Protein AF-A0A816FEM1-F1 (afdb_monomer)

Secondary structure (DSSP, 8-state):
--HHHHHHHHS-HHHHHHHHHHHHHHHHIIIIIHHHHHHHHS---PPP-HHHHHHHHHHHHHHHHHHHHHHHHHHHHTT-

Radius of gyration: 36.18 Å; Cα contacts (8 Å, |Δi|>4): 5; chains: 1; bounding box: 81×16×87 Å

InterPro domains:
  IPR019540 Phosphatidylinositol-glycan biosynthesis class S protein [PF10510] (25-63)

Organism: NCBI:txid392033

pLDDT: mean 75.04, std 10.91, range [48.94, 95.19]

Solvent-accessible surface area (backbone atoms only — not comparable to full-atom values): 4765 Å² total; per-residue (Å²): 136,59,71,70,62,55,57,57,71,78,38,62,71,80,56,46,54,56,51,53,51,52,52,51,52,50,48,47,44,57,71,48,43,47,57,52,49,49,61,69,64,49,77,81,73,71,78,75,62,56,76,57,53,52,56,52,52,55,52,53,53,53,55,50,52,54,49,55,51,50,53,52,58,53,59,60,65,77,77,115

Mean predicted aligned error: 16.26 Å

Sequence (80 aa):
MNILTLIKKELPDEKFYLFINRCIFSFLFLFVGLPLWYSTTSTYRAPLPYSRISTLASKSSDLTETNLTSFQTASSYEIL

Foldseek 3Di:
DDPVVVVPVVDDPVVVVVVVVVVVVVVCCVPVVVVVVCVVPVPPPDPDPVVVVVVVV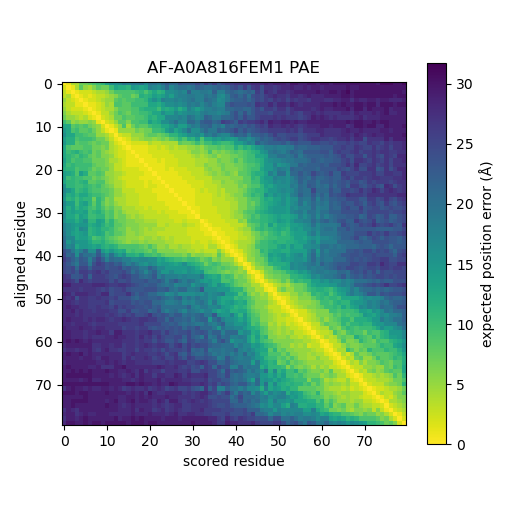VVVVVVVVVVVVCVVVVVVVVVD

Structure (mmCIF, N/CA/C/O backbone):
data_AF-A0A816FEM1-F1
#
_entry.id   AF-A0A816FEM1-F1
#
loop_
_atom_site.group_PDB
_atom_site.id
_atom_site.type_symbol
_atom_site.label_atom_id
_atom_site.label_alt_id
_atom_site.label_comp_id
_atom_site.label_asym_id
_atom_site.label_entity_id
_atom_site.label_seq_id
_atom_site.pdbx_PDB_ins_code
_atom_site.Cartn_x
_atom_site.Cartn_y
_atom_site.Cartn_z
_atom_site.occupancy
_atom_site.B_iso_or_equiv
_atom_site.auth_seq_id
_atom_site.auth_comp_id
_atom_site.auth_asym_id
_atom_site.auth_atom_id
_atom_site.pdbx_PDB_model_num
ATOM 1 N N . MET A 1 1 ? -24.551 -11.827 24.438 1.00 57.25 1 MET A N 1
ATOM 2 C CA . MET A 1 1 ? -23.420 -11.217 25.172 1.00 57.25 1 MET A CA 1
ATOM 3 C C . MET A 1 1 ? -22.426 -10.702 24.138 1.00 57.25 1 MET A C 1
ATOM 5 O O . MET A 1 1 ? -21.964 -11.503 23.339 1.00 57.25 1 MET A O 1
ATOM 9 N N . ASN A 1 2 ? -22.181 -9.393 24.060 1.00 77.19 2 ASN A N 1
ATOM 10 C CA . ASN A 1 2 ? -21.324 -8.809 23.020 1.00 77.19 2 ASN A CA 1
ATOM 11 C C . ASN A 1 2 ? -19.865 -8.781 23.513 1.00 77.19 2 ASN A C 1
ATOM 13 O O . ASN A 1 2 ? -19.600 -8.278 24.602 1.00 77.19 2 ASN A O 1
ATOM 17 N N . ILE A 1 3 ? -18.919 -9.313 22.741 1.00 74.94 3 ILE A N 1
ATOM 18 C CA . ILE A 1 3 ? -17.501 -9.437 23.138 1.00 74.94 3 ILE A CA 1
ATOM 19 C C . ILE A 1 3 ? -16.894 -8.066 23.488 1.00 74.94 3 ILE A C 1
ATOM 21 O O . ILE A 1 3 ? -16.139 -7.944 24.450 1.00 74.94 3 ILE A O 1
ATOM 25 N N . LEU A 1 4 ? -17.336 -7.009 22.802 1.00 70.19 4 LEU A N 1
ATOM 26 C CA . LEU A 1 4 ? -16.978 -5.618 23.101 1.00 70.19 4 LEU A CA 1
ATOM 27 C C . LEU A 1 4 ? -17.340 -5.188 24.530 1.00 70.19 4 LEU A C 1
ATOM 29 O O . LEU A 1 4 ? -16.589 -4.454 25.166 1.00 70.19 4 LEU A O 1
ATOM 33 N N . THR A 1 5 ? -18.472 -5.663 25.053 1.00 73.25 5 THR A N 1
ATOM 34 C CA . THR A 1 5 ? -18.928 -5.310 26.409 1.00 73.25 5 THR A CA 1
ATOM 35 C C . THR A 1 5 ? -18.138 -6.024 27.504 1.00 73.25 5 THR A C 1
ATOM 37 O O . THR A 1 5 ? -18.002 -5.488 28.599 1.00 73.25 5 THR A O 1
ATOM 40 N N . LEU A 1 6 ? -17.569 -7.195 27.202 1.00 74.00 6 LEU A N 1
ATOM 41 C CA . LEU A 1 6 ? -16.713 -7.955 28.116 1.00 74.00 6 LEU A CA 1
ATOM 42 C C . LEU A 1 6 ? -15.324 -7.318 28.237 1.00 74.00 6 LEU A C 1
ATOM 44 O O . LEU A 1 6 ? -14.846 -7.096 29.344 1.00 74.00 6 LEU A O 1
ATOM 48 N N . ILE A 1 7 ? -14.724 -6.935 27.106 1.00 69.75 7 ILE A N 1
ATOM 49 C CA . 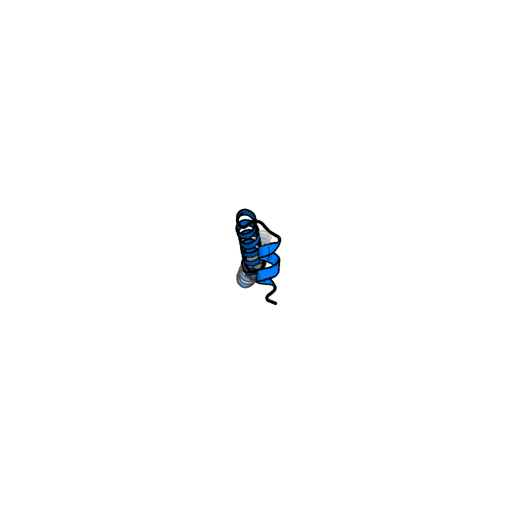ILE A 1 7 ? -13.396 -6.299 27.075 1.00 69.75 7 ILE A CA 1
ATOM 50 C C . ILE A 1 7 ? -13.430 -4.919 27.746 1.00 69.75 7 ILE A C 1
ATOM 52 O O . ILE A 1 7 ? -12.511 -4.571 28.482 1.00 69.75 7 ILE A O 1
ATOM 56 N N . LYS A 1 8 ? -14.512 -4.151 27.552 1.00 66.31 8 LYS A N 1
ATOM 57 C CA . LYS A 1 8 ? -14.677 -2.842 28.201 1.00 66.31 8 LYS A CA 1
ATOM 58 C C . LYS A 1 8 ? -14.802 -2.941 29.730 1.00 66.31 8 LYS A C 1
ATOM 60 O O . LYS A 1 8 ? -14.488 -1.990 30.429 1.00 66.31 8 LYS A O 1
ATOM 65 N N . LYS A 1 9 ? -15.278 -4.073 30.259 1.00 68.38 9 LYS A N 1
ATOM 66 C CA . LYS A 1 9 ? -15.495 -4.262 31.702 1.00 68.38 9 LYS A CA 1
ATOM 67 C C . LYS A 1 9 ? -14.215 -4.641 32.457 1.00 68.38 9 LYS A C 1
ATOM 69 O O . LYS A 1 9 ? -14.090 -4.304 33.627 1.00 68.38 9 LYS A O 1
ATOM 74 N N . GLU A 1 10 ? -13.290 -5.327 31.791 1.00 73.31 10 GLU A N 1
ATOM 75 C CA . GLU A 1 10 ? -12.000 -5.766 32.352 1.00 73.31 10 GLU A CA 1
ATOM 76 C C . GLU A 1 10 ? -10.907 -4.686 32.292 1.00 73.31 10 GLU A C 1
ATOM 78 O O . GLU A 1 10 ? -9.928 -4.753 33.032 1.00 73.31 10 GLU A O 1
ATOM 83 N N . LEU A 1 11 ? -11.049 -3.672 31.431 1.00 68.69 11 LEU A N 1
ATOM 84 C CA . LEU A 1 11 ? -9.990 -2.696 31.178 1.00 68.69 11 LEU A CA 1
ATOM 85 C C . LEU A 1 11 ? -10.449 -1.259 31.494 1.00 68.69 11 LEU A C 1
ATOM 87 O O . LEU A 1 11 ? -11.469 -0.834 30.956 1.00 68.69 11 LEU A O 1
ATOM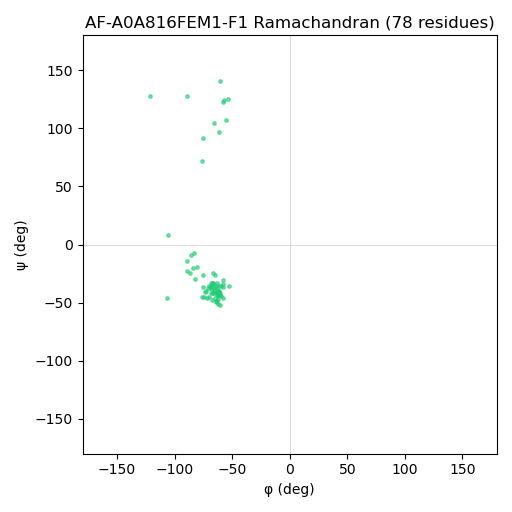 91 N N . PRO A 1 12 ? -9.710 -0.482 32.315 1.00 74.12 12 PRO A N 1
ATOM 92 C CA . PRO A 1 12 ? -10.059 0.909 32.612 1.00 74.12 12 PRO A CA 1
ATOM 93 C C . PRO A 1 12 ? -10.080 1.755 31.328 1.00 74.12 12 PRO A C 1
ATOM 95 O O . PRO A 1 12 ? -9.216 1.584 30.460 1.00 7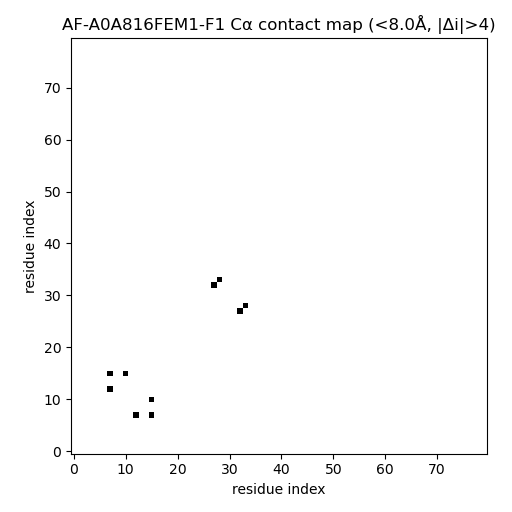4.12 12 PRO A O 1
ATOM 98 N N . ASP A 1 13 ? -11.055 2.667 31.213 1.00 74.75 13 ASP A N 1
ATOM 99 C CA . ASP A 1 13 ? -11.365 3.403 29.972 1.00 74.75 13 ASP A CA 1
ATOM 100 C C . ASP A 1 13 ? -10.128 4.097 29.362 1.00 74.75 13 ASP A C 1
ATOM 102 O O . ASP A 1 13 ? -9.941 4.088 28.147 1.00 74.75 13 ASP A O 1
ATOM 106 N N . GLU A 1 14 ? -9.218 4.612 30.192 1.00 78.75 14 GLU A N 1
ATOM 107 C CA . GLU A 1 14 ? -7.959 5.253 29.778 1.00 78.75 14 GLU A CA 1
ATOM 108 C C . GLU A 1 14 ? -7.021 4.332 28.970 1.00 78.75 14 GLU A C 1
ATOM 110 O O . GLU A 1 14 ? -6.364 4.766 28.021 1.00 78.75 14 GLU A O 1
ATOM 115 N N . LYS A 1 15 ? -6.982 3.034 29.298 1.00 78.25 15 LYS A N 1
ATOM 116 C CA . LYS A 1 15 ? -6.131 2.041 28.621 1.00 78.25 15 LYS A CA 1
ATOM 117 C C . LYS A 1 15 ? -6.816 1.454 27.394 1.00 78.25 15 LYS A C 1
ATOM 119 O O . LYS A 1 15 ? -6.135 1.014 26.467 1.00 78.25 15 LYS A O 1
ATOM 124 N N . PHE A 1 16 ? -8.145 1.478 27.364 1.00 82.00 16 PHE A N 1
ATOM 125 C CA . PHE A 1 16 ? -8.934 0.986 26.241 1.00 82.00 16 PHE A CA 1
ATOM 126 C C . PHE A 1 16 ? -8.684 1.805 24.966 1.00 82.00 16 PHE A C 1
ATOM 128 O O . PHE A 1 16 ? -8.468 1.228 23.898 1.00 82.00 16 PHE A O 1
ATOM 135 N N . TYR A 1 17 ? -8.591 3.135 25.077 1.00 82.69 17 TYR A N 1
ATOM 136 C CA . TYR A 1 17 ? -8.225 3.988 23.940 1.00 82.69 17 TYR A CA 1
ATOM 137 C C . TYR A 1 17 ? -6.821 3.686 23.417 1.00 82.69 17 TYR A C 1
ATOM 139 O O . TYR A 1 17 ? -6.632 3.565 22.209 1.00 82.69 17 TYR A O 1
ATOM 147 N N . LEU A 1 18 ? -5.844 3.502 24.311 1.00 87.19 18 LEU A N 1
ATOM 148 C CA . LEU A 1 18 ? -4.478 3.136 23.926 1.00 87.19 18 LEU A CA 1
ATOM 149 C C . LEU A 1 18 ? -4.431 1.779 23.213 1.00 87.19 18 LEU A C 1
ATOM 151 O O . LEU A 1 18 ? -3.703 1.624 22.231 1.00 87.19 18 LEU A O 1
ATOM 155 N N . PHE A 1 19 ? -5.220 0.810 23.680 1.00 86.50 19 PHE A N 1
ATOM 156 C CA . PHE A 1 19 ? -5.332 -0.506 23.059 1.00 86.50 19 PHE A CA 1
ATOM 157 C C . PHE A 1 19 ? -5.894 -0.416 21.636 1.00 86.50 19 PHE A C 1
ATOM 159 O O . PHE A 1 19 ? -5.262 -0.904 20.697 1.00 86.50 19 PHE A O 1
ATOM 166 N N . ILE A 1 20 ? -7.020 0.281 21.455 1.00 88.44 20 ILE A N 1
ATOM 167 C CA . ILE A 1 20 ? -7.622 0.485 20.130 1.00 88.44 20 ILE A CA 1
ATOM 168 C C . ILE A 1 20 ? -6.653 1.213 19.196 1.00 88.44 20 ILE A C 1
ATOM 170 O O . ILE A 1 20 ? -6.476 0.792 18.053 1.00 88.44 20 ILE A O 1
ATOM 174 N N . ASN A 1 21 ? -5.979 2.259 19.678 1.00 90.56 21 ASN A N 1
ATOM 175 C CA . ASN A 1 21 ? -5.053 3.033 18.855 1.00 90.56 21 ASN A CA 1
ATOM 176 C C . ASN A 1 21 ? -3.884 2.162 18.360 1.00 90.56 21 ASN A C 1
ATOM 178 O O . ASN A 1 21 ? -3.539 2.192 17.180 1.00 90.56 21 ASN A O 1
ATOM 182 N N . ARG A 1 22 ? -3.325 1.301 19.225 1.00 91.62 22 ARG A N 1
ATOM 183 C CA . ARG A 1 22 ? -2.282 0.335 18.828 1.00 91.62 22 ARG A CA 1
ATOM 184 C C . ARG A 1 22 ? -2.785 -0.665 17.789 1.00 91.62 22 ARG A C 1
ATOM 186 O O . ARG A 1 22 ? -2.058 -0.951 16.839 1.00 91.62 22 ARG A O 1
ATOM 193 N N . CYS A 1 23 ? -4.009 -1.173 17.936 1.00 92.00 23 CYS A N 1
ATOM 194 C CA . CYS A 1 23 ? -4.611 -2.063 16.943 1.00 92.00 23 CYS A CA 1
ATOM 195 C C . CYS A 1 23 ? -4.768 -1.373 15.581 1.00 92.00 23 CYS A C 1
ATOM 197 O O . CYS A 1 23 ? -4.407 -1.964 14.566 1.00 92.00 23 CYS A O 1
ATOM 199 N N . ILE A 1 24 ? -5.233 -0.120 15.557 1.00 93.06 24 ILE A N 1
ATOM 200 C CA . ILE A 1 24 ? -5.399 0.665 14.324 1.00 93.06 24 ILE A CA 1
ATOM 201 C C . ILE A 1 24 ? -4.052 0.903 13.638 1.00 93.06 24 ILE A C 1
ATOM 203 O O . ILE A 1 24 ? -3.925 0.636 12.445 1.00 93.06 24 ILE A O 1
ATOM 207 N N . PHE A 1 25 ? -3.033 1.349 14.378 1.00 91.69 25 PHE A N 1
ATOM 208 C CA . PHE A 1 25 ? -1.695 1.570 13.817 1.00 91.69 25 PHE A CA 1
ATOM 209 C C . PHE A 1 25 ? -1.072 0.282 13.276 1.00 91.69 25 PHE A C 1
ATOM 211 O O . PHE A 1 25 ? -0.486 0.296 12.195 1.00 91.69 25 PHE A O 1
ATOM 218 N 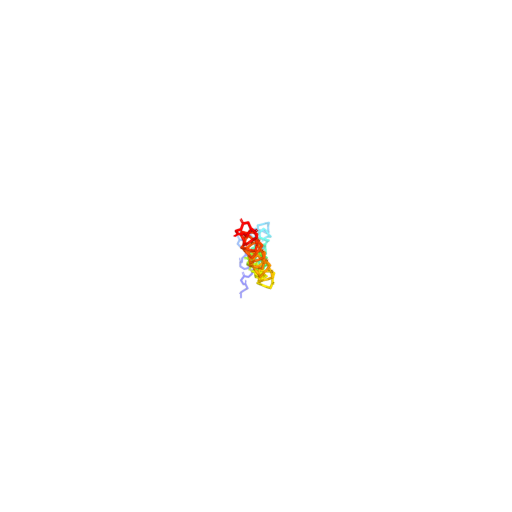N . SER A 1 26 ? -1.232 -0.836 13.989 1.00 93.62 26 SER A N 1
ATOM 219 C CA . SER A 1 26 ? -0.763 -2.144 13.525 1.00 93.62 26 SER A CA 1
ATOM 220 C C . SER A 1 26 ? -1.467 -2.565 12.230 1.00 93.62 26 SER A C 1
ATOM 222 O O . SER A 1 26 ? -0.823 -3.012 11.283 1.00 93.62 26 SER A O 1
ATOM 224 N N . PHE A 1 27 ? -2.782 -2.344 12.143 1.00 95.19 27 PHE A N 1
ATOM 225 C CA . PHE A 1 27 ? -3.564 -2.633 10.942 1.00 95.19 27 PHE A CA 1
ATOM 226 C C . PHE A 1 27 ? -3.134 -1.755 9.759 1.00 95.19 27 PHE A C 1
ATOM 228 O O . PHE A 1 27 ? -2.889 -2.263 8.669 1.00 95.19 27 PHE A O 1
ATOM 235 N N . LEU A 1 28 ? -2.960 -0.450 9.976 1.00 93.69 28 LEU A N 1
ATOM 236 C CA . LEU A 1 28 ? -2.433 0.480 8.973 1.00 93.69 28 LEU A CA 1
ATOM 237 C C . LEU A 1 28 ? -1.048 0.053 8.480 1.00 93.69 28 LEU A C 1
ATOM 239 O O . LEU A 1 28 ? -0.810 0.006 7.276 1.00 93.69 28 LEU A O 1
ATOM 243 N N . PHE A 1 29 ? -0.146 -0.315 9.385 1.00 91.31 29 PHE A N 1
ATOM 244 C CA . PHE A 1 29 ? 1.181 -0.791 9.010 1.00 91.31 29 PHE A CA 1
ATOM 245 C C . PHE A 1 29 ? 1.120 -2.094 8.201 1.00 91.31 29 PHE A C 1
ATOM 247 O O . PHE A 1 29 ? 1.860 -2.254 7.233 1.00 91.31 29 PHE A O 1
ATOM 254 N N . LEU A 1 30 ? 0.206 -3.006 8.537 1.00 93.56 30 LEU A N 1
ATOM 255 C CA . LEU A 1 30 ? 0.069 -4.265 7.814 1.00 93.56 30 LEU A CA 1
ATOM 256 C C . LEU A 1 30 ? -0.538 -4.072 6.414 1.00 93.56 30 LEU A C 1
ATOM 258 O O . LEU A 1 30 ? -0.037 -4.624 5.441 1.00 93.56 30 LEU A O 1
ATOM 262 N N . PHE A 1 31 ? -1.608 -3.283 6.300 1.00 93.69 31 PHE A N 1
ATOM 263 C CA . PHE A 1 31 ? -2.370 -3.138 5.054 1.00 93.69 31 PHE A CA 1
ATOM 264 C C . PHE A 1 31 ? -1.868 -2.030 4.137 1.00 93.69 31 PHE A C 1
ATOM 266 O O . PHE A 1 31 ? -2.136 -2.076 2.942 1.00 93.69 31 PHE A O 1
ATOM 273 N N . VAL A 1 32 ? -1.156 -1.041 4.668 1.00 92.44 32 VAL A N 1
ATOM 274 C CA . VAL A 1 32 ? -0.542 0.028 3.870 1.00 92.44 32 VAL A CA 1
ATOM 275 C C . VAL A 1 32 ? 0.964 -0.175 3.805 1.00 92.44 32 VAL A C 1
ATOM 277 O O . VAL A 1 32 ? 1.538 -0.129 2.722 1.00 92.44 32 VAL A O 1
ATOM 280 N N . GLY A 1 33 ? 1.605 -0.462 4.940 1.00 90.00 33 GLY A N 1
ATOM 281 C CA . GLY A 1 33 ? 3.058 -0.611 5.020 1.00 90.00 33 GLY A CA 1
ATOM 282 C C . GLY A 1 33 ? 3.600 -1.788 4.209 1.00 90.00 33 GLY A C 1
ATOM 283 O O . GLY A 1 33 ? 4.515 -1.571 3.419 1.00 90.00 33 GLY A O 1
ATOM 284 N N . LEU A 1 34 ? 3.036 -3.002 4.321 1.00 89.69 34 LEU A N 1
ATOM 285 C CA . LEU A 1 34 ? 3.505 -4.141 3.509 1.00 89.69 34 LEU A CA 1
ATOM 286 C C . LEU A 1 34 ? 3.363 -3.908 1.996 1.00 89.69 34 LEU A C 1
ATOM 288 O O . LEU A 1 34 ? 4.358 -4.095 1.297 1.00 89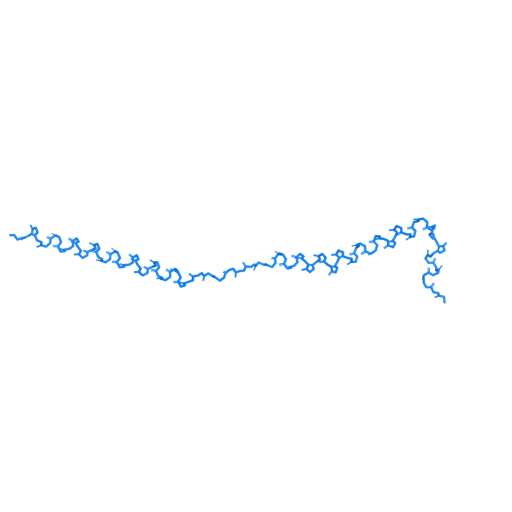.69 34 LEU A O 1
ATOM 292 N N . PRO A 1 35 ? 2.194 -3.517 1.450 1.00 88.25 35 PRO A N 1
ATOM 293 C CA . PRO A 1 35 ? 2.082 -3.301 0.008 1.00 88.25 35 PRO A CA 1
ATOM 294 C C . PRO A 1 35 ? 2.912 -2.111 -0.479 1.00 88.25 35 PRO A C 1
ATOM 296 O O . PRO A 1 35 ? 3.473 -2.174 -1.573 1.00 88.25 35 PRO A O 1
ATOM 299 N N . LEU A 1 36 ? 3.069 -1.058 0.328 1.00 88.75 36 LEU A N 1
ATOM 300 C CA . LEU A 1 36 ? 3.961 0.054 -0.006 1.00 88.75 36 LEU A CA 1
ATOM 301 C C . LEU A 1 36 ? 5.433 -0.383 -0.018 1.00 88.75 36 LEU A C 1
ATOM 303 O O . LEU A 1 36 ? 6.186 -0.018 -0.926 1.00 88.75 36 LEU A O 1
ATOM 307 N N . TRP A 1 37 ? 5.839 -1.201 0.954 1.00 88.50 37 TRP A N 1
ATOM 308 C CA . TRP A 1 37 ? 7.177 -1.782 1.006 1.00 88.50 37 TRP A CA 1
ATOM 309 C C . TRP A 1 37 ? 7.425 -2.705 -0.183 1.00 88.50 37 TRP A C 1
ATOM 311 O O . TRP A 1 37 ? 8.464 -2.591 -0.832 1.00 88.50 37 TRP A O 1
ATOM 321 N N . TYR A 1 38 ? 6.453 -3.548 -0.529 1.00 84.94 38 TYR A N 1
ATOM 322 C CA . TYR A 1 38 ? 6.509 -4.408 -1.707 1.00 84.94 38 TYR A CA 1
ATOM 323 C C . TYR A 1 38 ? 6.637 -3.595 -2.999 1.00 84.94 38 TYR A C 1
ATOM 325 O O . TYR A 1 38 ? 7.480 -3.903 -3.833 1.00 84.94 38 TYR A O 1
ATOM 333 N N . SER A 1 39 ? 5.873 -2.510 -3.144 1.00 82.62 39 SER A N 1
ATOM 334 C CA . SER A 1 39 ? 5.963 -1.624 -4.311 1.00 82.62 39 SER A CA 1
ATOM 335 C C . SER A 1 39 ? 7.340 -0.957 -4.422 1.00 82.62 39 SER A C 1
ATOM 337 O O . SER A 1 39 ? 7.923 -0.900 -5.499 1.00 82.62 39 SER A O 1
ATOM 339 N N . THR A 1 40 ? 7.903 -0.521 -3.292 1.00 82.00 40 THR A N 1
ATOM 340 C CA . THR A 1 40 ? 9.207 0.166 -3.253 1.00 82.00 40 THR A CA 1
ATOM 341 C C . THR A 1 40 ? 10.385 -0.792 -3.450 1.00 82.00 40 THR A C 1
ATOM 343 O O . THR A 1 40 ? 11.380 -0.437 -4.074 1.00 82.00 40 THR A O 1
ATOM 346 N N . THR A 1 41 ? 10.292 -2.013 -2.916 1.00 81.00 41 THR A N 1
ATOM 347 C CA . THR A 1 41 ? 11.323 -3.058 -3.069 1.00 81.00 41 THR A CA 1
ATOM 348 C C . THR A 1 41 ? 11.163 -3.882 -4.336 1.00 81.00 41 THR A C 1
ATOM 350 O O . THR A 1 41 ? 12.071 -4.644 -4.683 1.00 81.00 41 THR A O 1
ATOM 353 N N . SER A 1 42 ? 10.045 -3.717 -5.049 1.00 74.44 42 SER A N 1
ATOM 354 C CA . SER A 1 42 ? 9.872 -4.255 -6.388 1.00 74.44 42 SER A CA 1
ATOM 355 C C . SER A 1 42 ? 11.018 -3.737 -7.241 1.00 74.44 42 SER A C 1
ATOM 357 O O . SER A 1 42 ? 11.130 -2.549 -7.548 1.00 74.44 42 SER A O 1
ATOM 359 N N . THR A 1 43 ? 11.947 -4.639 -7.544 1.00 71.38 43 THR A N 1
ATOM 360 C CA . THR A 1 43 ? 13.154 -4.295 -8.279 1.00 71.38 43 THR A CA 1
ATOM 361 C C . THR A 1 43 ? 12.725 -3.887 -9.675 1.00 71.38 43 THR A C 1
ATOM 363 O O . THR A 1 43 ? 12.387 -4.740 -10.498 1.00 71.38 43 THR A O 1
ATOM 366 N N . TYR A 1 44 ? 12.754 -2.582 -9.945 1.00 64.00 44 TYR A N 1
ATOM 367 C CA . TYR A 1 44 ? 12.626 -2.067 -11.295 1.00 64.00 44 TYR A CA 1
ATOM 368 C C . TYR A 1 44 ? 13.803 -2.601 -12.113 1.00 64.00 44 TYR A C 1
ATOM 370 O O . TYR A 1 44 ? 14.927 -2.099 -12.061 1.00 64.00 44 TYR A O 1
ATOM 378 N N . ARG A 1 45 ? 13.553 -3.685 -12.847 1.00 69.19 45 ARG A N 1
ATOM 379 C CA . ARG A 1 45 ? 14.464 -4.191 -13.866 1.00 69.19 45 ARG A CA 1
ATOM 380 C C . ARG A 1 45 ? 14.318 -3.248 -15.050 1.00 69.19 45 ARG A C 1
ATOM 382 O O . ARG A 1 45 ? 13.440 -3.438 -15.887 1.00 69.19 45 ARG A O 1
ATOM 389 N N . ALA A 1 46 ? 15.153 -2.211 -15.098 1.00 68.88 46 ALA A N 1
ATOM 390 C CA . ALA A 1 46 ? 15.287 -1.424 -16.313 1.00 68.88 46 ALA A CA 1
ATOM 391 C C . ALA A 1 46 ? 15.606 -2.401 -17.461 1.00 68.88 46 ALA A C 1
ATOM 393 O O . ALA A 1 46 ? 16.549 -3.191 -17.319 1.00 68.88 46 ALA A O 1
ATOM 394 N N . PRO A 1 47 ? 14.825 -2.416 -18.557 1.00 68.75 47 PRO A N 1
ATOM 395 C CA . PRO A 1 47 ? 15.163 -3.244 -19.700 1.00 68.75 47 PRO A CA 1
ATOM 396 C C . PRO A 1 47 ? 16.552 -2.821 -20.170 1.00 68.75 47 PRO A C 1
ATOM 398 O O . PRO A 1 47 ? 16.793 -1.643 -20.441 1.00 68.75 47 PRO A O 1
ATOM 401 N N . LEU A 1 48 ? 17.484 -3.777 -20.200 1.00 69.00 48 LEU A N 1
ATOM 402 C CA . LEU A 1 48 ? 18.841 -3.519 -20.661 1.00 69.00 48 LEU A CA 1
ATOM 403 C C . LEU A 1 48 ? 18.741 -2.958 -22.091 1.00 69.00 48 LEU A C 1
ATOM 405 O O . LEU A 1 48 ? 18.107 -3.602 -22.933 1.00 69.00 48 LEU A O 1
ATOM 4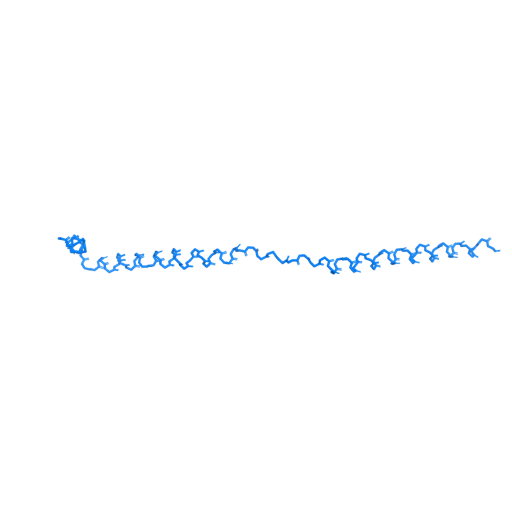09 N N . PRO A 1 49 ? 19.301 -1.769 -22.392 1.00 70.19 49 PRO A N 1
ATOM 410 C CA . PRO A 1 49 ? 19.150 -1.142 -23.700 1.00 70.19 49 PRO A CA 1
ATOM 411 C C . PRO A 1 49 ? 20.053 -1.838 -24.727 1.00 70.19 49 PRO A C 1
ATOM 413 O O . PRO A 1 49 ? 21.061 -1.291 -25.176 1.00 70.19 49 PRO A O 1
ATOM 416 N N . TYR A 1 50 ? 19.683 -3.059 -25.117 1.00 69.31 50 TYR A N 1
ATOM 417 C CA . TYR A 1 50 ? 20.402 -3.870 -26.099 1.00 69.31 50 TYR A CA 1
ATOM 418 C C . TYR A 1 50 ? 20.525 -3.163 -27.452 1.00 69.31 50 TYR A C 1
ATOM 420 O O . TYR A 1 50 ? 21.544 -3.311 -28.115 1.00 69.31 50 TYR A O 1
ATOM 428 N N . SER A 1 51 ? 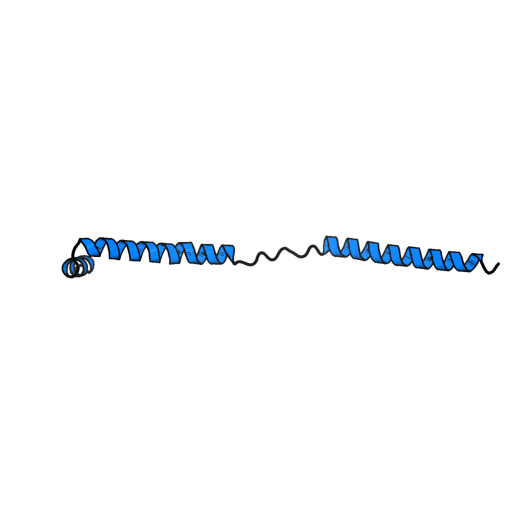19.553 -2.318 -27.812 1.00 67.19 51 SER A N 1
ATOM 429 C CA . SER A 1 51 ? 19.606 -1.472 -29.011 1.00 67.19 51 SER A CA 1
ATOM 430 C C . SER A 1 51 ? 20.748 -0.454 -28.983 1.00 67.19 51 SER A C 1
ATOM 432 O O . SER A 1 51 ? 21.320 -0.139 -30.021 1.00 67.19 51 SER A O 1
ATOM 434 N N . ARG A 1 52 ? 21.119 0.061 -27.803 1.00 67.88 52 ARG A N 1
ATOM 435 C CA . ARG A 1 52 ? 22.288 0.937 -27.655 1.00 67.88 52 ARG A CA 1
ATOM 436 C C . ARG A 1 52 ? 23.571 0.116 -27.712 1.00 67.88 52 ARG A C 1
ATOM 438 O O . ARG A 1 52 ? 24.490 0.481 -28.436 1.00 67.88 52 ARG A O 1
ATOM 445 N N . ILE A 1 53 ? 23.612 -1.015 -27.009 1.00 70.06 53 ILE A N 1
ATOM 446 C CA . ILE A 1 53 ? 24.793 -1.889 -26.964 1.00 70.06 53 ILE A CA 1
ATOM 447 C C . ILE A 1 53 ? 25.145 -2.410 -28.366 1.00 70.06 53 ILE A C 1
ATOM 449 O O . ILE A 1 53 ? 26.314 -2.371 -28.742 1.00 70.06 53 ILE A O 1
ATOM 453 N N . SER A 1 54 ? 24.157 -2.803 -29.175 1.00 67.69 54 SER A N 1
ATOM 454 C CA . SER A 1 54 ? 24.387 -3.275 -30.547 1.00 67.69 54 SER A CA 1
ATOM 455 C C . SER A 1 54 ? 24.977 -2.188 -31.448 1.00 67.69 54 SER A C 1
ATOM 457 O O . SER A 1 54 ? 25.903 -2.470 -32.202 1.00 67.69 54 SER A O 1
ATOM 459 N N . THR A 1 55 ? 24.503 -0.941 -31.331 1.00 73.19 55 THR A N 1
ATOM 460 C CA . THR A 1 55 ? 25.038 0.191 -32.113 1.00 73.19 55 THR A CA 1
ATOM 461 C C . THR A 1 55 ? 26.460 0.586 -31.713 1.00 73.19 55 THR A C 1
ATOM 463 O O . THR A 1 55 ? 27.247 1.006 -32.559 1.00 73.19 55 THR A O 1
ATOM 466 N N . LEU A 1 56 ? 26.815 0.451 -30.430 1.00 71.31 56 LEU A N 1
ATOM 467 C CA . LEU A 1 56 ? 28.182 0.700 -29.971 1.00 71.31 56 LEU A CA 1
ATOM 468 C C . LEU A 1 56 ? 29.123 -0.433 -30.402 1.00 71.31 56 LEU A C 1
ATOM 470 O O . LEU A 1 56 ? 30.236 -0.159 -30.848 1.00 71.31 56 LEU A O 1
ATOM 474 N N . ALA A 1 57 ? 28.665 -1.685 -30.323 1.00 70.88 57 ALA A N 1
ATOM 475 C CA . ALA A 1 57 ? 29.431 -2.847 -30.762 1.00 70.88 57 ALA A CA 1
ATOM 476 C C . ALA A 1 57 ? 29.731 -2.790 -32.269 1.00 70.88 57 ALA A C 1
ATOM 478 O O . ALA A 1 57 ? 30.892 -2.921 -32.655 1.00 70.88 57 ALA A O 1
ATOM 479 N N . SER A 1 58 ? 28.732 -2.486 -33.107 1.00 70.12 58 SER A N 1
ATOM 480 C CA . SER A 1 58 ? 28.921 -2.368 -34.561 1.00 70.12 58 SER A CA 1
ATOM 481 C C . SER A 1 58 ? 29.864 -1.227 -34.946 1.00 70.12 58 SER A C 1
ATOM 483 O O . SER A 1 58 ? 30.653 -1.355 -35.875 1.00 70.12 58 SER A O 1
ATOM 485 N N . LYS A 1 59 ? 29.831 -0.109 -34.209 1.00 72.12 59 LYS A N 1
ATOM 486 C CA . LYS A 1 59 ? 30.755 1.008 -34.434 1.00 72.12 59 LYS A CA 1
ATOM 487 C C . LYS A 1 59 ? 32.195 0.645 -34.056 1.00 72.12 59 LYS A C 1
ATOM 489 O O . LYS A 1 59 ? 33.127 1.083 -34.716 1.00 72.12 59 LYS A O 1
ATOM 494 N N . SER A 1 60 ? 32.394 -0.151 -33.004 1.00 68.12 60 SER A N 1
ATOM 495 C CA . SER A 1 60 ? 33.736 -0.577 -32.580 1.00 68.12 60 SER A CA 1
ATOM 496 C C . SER A 1 60 ? 34.394 -1.570 -33.546 1.00 68.12 60 SER A C 1
ATOM 498 O O . SER A 1 60 ? 35.602 -1.487 -33.774 1.00 68.12 60 SER A O 1
ATOM 500 N N . SER A 1 61 ? 33.614 -2.466 -34.162 1.00 67.50 61 SER A N 1
ATOM 501 C CA . SER A 1 61 ? 34.121 -3.392 -35.182 1.00 67.50 61 SER A CA 1
ATOM 502 C C . SER A 1 61 ? 34.523 -2.658 -36.460 1.00 67.50 61 SER A C 1
ATOM 504 O O . SER A 1 61 ? 35.604 -2.906 -36.980 1.00 67.50 61 SER A O 1
ATOM 506 N N . ASP A 1 62 ? 33.717 -1.684 -36.885 1.00 68.94 62 ASP A N 1
ATOM 507 C CA . ASP A 1 62 ? 33.966 -0.857 -38.075 1.00 68.94 62 ASP A CA 1
ATOM 508 C C . ASP A 1 62 ? 35.232 0.011 -37.914 1.00 68.94 62 ASP A C 1
ATOM 510 O O . ASP A 1 62 ? 36.082 0.119 -38.799 1.00 68.94 62 ASP A O 1
ATOM 514 N N . LEU A 1 63 ? 35.451 0.549 -36.709 1.00 67.25 63 LEU A N 1
ATOM 515 C CA . LEU A 1 63 ? 36.694 1.249 -36.374 1.00 67.25 63 LEU A CA 1
ATOM 516 C C . LEU A 1 63 ? 37.913 0.314 -36.349 1.00 67.25 63 LEU A C 1
ATOM 518 O O . LEU A 1 63 ? 39.012 0.731 -36.698 1.00 67.25 63 LEU A O 1
ATOM 522 N N . THR A 1 64 ? 37.758 -0.948 -35.955 1.00 67.62 64 THR A N 1
ATOM 523 C CA . THR A 1 64 ? 38.880 -1.903 -35.952 1.00 67.62 64 THR A CA 1
ATOM 524 C C . THR A 1 64 ? 39.242 -2.324 -37.380 1.00 67.62 64 THR A C 1
ATOM 526 O O . THR A 1 64 ? 40.419 -2.380 -37.728 1.00 67.62 64 THR A O 1
ATOM 529 N N . GLU A 1 65 ? 38.244 -2.534 -38.236 1.00 68.75 65 GLU A N 1
ATOM 530 C CA . GLU A 1 65 ? 38.418 -2.904 -39.645 1.00 68.75 65 GLU A CA 1
ATOM 531 C C . GLU A 1 65 ? 39.056 -1.776 -40.477 1.00 68.75 65 GLU A C 1
ATOM 533 O O . GLU A 1 65 ? 39.993 -2.008 -41.245 1.00 68.75 65 GLU A O 1
ATOM 538 N N . THR A 1 66 ? 38.636 -0.527 -40.262 1.00 63.78 66 THR A N 1
ATOM 539 C CA . THR A 1 66 ? 39.221 0.661 -40.918 1.00 63.78 66 THR A CA 1
ATOM 540 C C . THR A 1 66 ? 40.680 0.914 -40.514 1.00 63.78 66 THR A C 1
ATOM 542 O O . THR A 1 66 ? 41.508 1.300 -41.342 1.00 63.78 66 THR A O 1
ATOM 545 N N . ASN A 1 67 ? 41.044 0.644 -39.258 1.00 67.38 67 ASN A N 1
ATOM 546 C CA . ASN A 1 67 ? 42.442 0.699 -38.828 1.00 67.38 67 ASN A CA 1
ATOM 547 C C . ASN A 1 67 ? 43.269 -0.414 -39.491 1.00 67.38 67 ASN A C 1
ATOM 549 O O . ASN A 1 67 ? 44.308 -0.135 -40.077 1.00 67.38 67 ASN A O 1
ATOM 553 N N . LEU A 1 68 ? 42.800 -1.664 -39.486 1.00 65.06 68 LEU A N 1
ATOM 554 C CA . LEU A 1 68 ? 43.547 -2.780 -40.083 1.00 65.06 68 LEU A CA 1
ATOM 555 C C . LEU A 1 68 ? 43.774 -2.599 -41.594 1.00 65.06 68 LEU A C 1
ATOM 557 O O . LEU A 1 68 ? 44.874 -2.843 -42.087 1.00 65.06 68 LEU A O 1
ATOM 561 N N . THR A 1 69 ? 42.768 -2.105 -42.314 1.00 64.88 69 THR A N 1
ATOM 562 C CA . THR A 1 69 ? 42.853 -1.837 -43.759 1.00 64.88 69 THR A CA 1
ATOM 563 C C . THR A 1 69 ? 43.739 -0.638 -44.092 1.00 64.88 69 THR A C 1
ATOM 565 O O . THR A 1 69 ? 44.497 -0.700 -45.064 1.00 64.88 69 THR A O 1
ATOM 568 N N . SER A 1 70 ? 43.718 0.426 -43.281 1.00 63.09 70 SER A N 1
ATOM 569 C CA . SER A 1 70 ? 44.649 1.550 -43.450 1.00 63.09 70 SER A CA 1
ATOM 570 C C . SER A 1 70 ? 46.092 1.158 -43.129 1.00 63.09 70 SER A C 1
ATOM 572 O O . SER A 1 70 ? 46.977 1.563 -43.872 1.00 63.09 70 SER A O 1
ATOM 574 N N . PHE A 1 71 ? 46.347 0.295 -42.137 1.00 69.62 71 PHE A N 1
ATOM 575 C CA . PHE A 1 71 ? 47.691 -0.237 -41.867 1.00 69.62 71 PHE A CA 1
ATOM 576 C C . PHE A 1 71 ? 48.202 -1.180 -42.969 1.00 69.62 71 PHE A C 1
ATOM 578 O O . PHE A 1 71 ? 49.380 -1.130 -43.318 1.00 69.62 71 PHE A O 1
ATOM 585 N N . GLN A 1 72 ? 47.340 -2.018 -43.550 1.00 66.69 72 GLN A N 1
ATOM 586 C CA . GLN A 1 72 ? 47.714 -2.901 -44.665 1.00 66.69 72 GLN A CA 1
ATOM 587 C C . GLN A 1 72 ? 47.971 -2.122 -45.956 1.00 66.69 72 GLN A C 1
ATOM 589 O O . GLN A 1 72 ? 48.982 -2.344 -46.619 1.00 66.69 72 GLN A O 1
ATOM 594 N N . THR A 1 73 ? 47.093 -1.171 -46.280 1.00 60.81 73 THR A N 1
ATOM 595 C CA . THR A 1 73 ? 47.296 -0.255 -47.411 1.00 60.81 73 THR A CA 1
ATOM 596 C C . THR A 1 73 ? 48.553 0.579 -47.187 1.00 60.81 73 THR A C 1
ATOM 598 O O . THR A 1 73 ? 49.303 0.808 -48.133 1.00 60.81 73 THR A O 1
ATOM 601 N N . ALA A 1 74 ? 48.825 0.942 -45.926 1.00 62.91 74 ALA A N 1
ATOM 602 C CA . ALA A 1 74 ? 50.021 1.660 -45.538 1.00 62.91 74 ALA A CA 1
ATOM 603 C C . ALA A 1 74 ? 51.314 0.886 -45.768 1.00 62.91 74 ALA A C 1
ATOM 605 O O . ALA A 1 74 ? 52.254 1.356 -46.400 1.00 62.91 74 ALA A O 1
ATOM 606 N N . SER A 1 75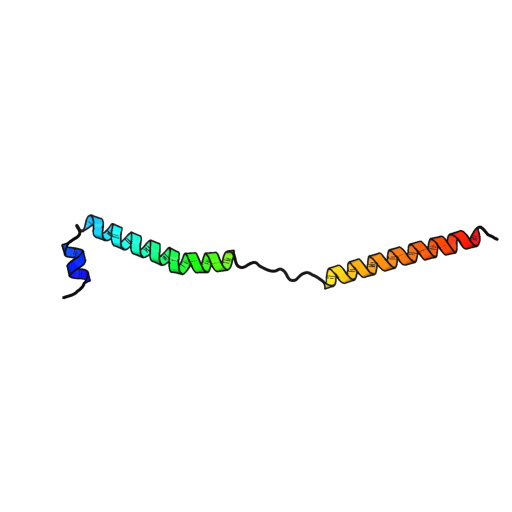 ? 51.338 -0.354 -45.305 1.00 67.06 75 SER A N 1
ATOM 607 C CA . SER A 1 75 ? 52.485 -1.232 -45.493 1.00 67.06 75 SER A CA 1
ATOM 608 C C . SER A 1 75 ? 52.718 -1.604 -46.960 1.00 67.06 75 SER A C 1
ATOM 610 O O . SER A 1 75 ? 53.838 -1.958 -47.312 1.00 67.06 75 SER A O 1
ATOM 612 N N . SER A 1 76 ? 51.688 -1.565 -47.812 1.00 65.00 76 SER A N 1
ATOM 613 C CA . SER A 1 76 ? 51.792 -2.010 -49.204 1.00 65.00 76 SER A CA 1
ATOM 614 C C . SER A 1 76 ? 52.418 -0.969 -50.141 1.00 65.00 76 SER A C 1
ATOM 616 O O . SER A 1 76 ? 52.891 -1.355 -51.208 1.00 65.00 76 SER A O 1
ATOM 618 N N . TYR A 1 77 ? 52.445 0.318 -49.765 1.00 62.25 77 TYR A N 1
ATOM 619 C CA . TYR A 1 77 ? 53.120 1.372 -50.538 1.00 62.25 77 TYR A CA 1
ATOM 620 C C . TYR A 1 77 ? 54.595 1.574 -50.157 1.00 62.25 77 TYR A C 1
ATOM 622 O O . TYR A 1 77 ? 55.316 2.219 -50.904 1.00 62.25 77 TYR A O 1
ATOM 630 N N . GLU A 1 78 ? 55.051 1.031 -49.022 1.00 60.56 78 GLU A N 1
ATOM 631 C CA . GLU A 1 78 ? 56.461 1.082 -48.580 1.00 60.56 78 GLU A CA 1
ATOM 632 C C . GLU A 1 78 ? 57.329 -0.019 -49.235 1.00 60.56 78 GLU A C 1
ATOM 634 O O . GLU A 1 78 ? 58.541 -0.050 -49.041 1.00 60.56 78 GLU A O 1
ATOM 639 N N . ILE A 1 79 ? 56.720 -0.958 -49.978 1.00 57.31 79 ILE A N 1
ATOM 640 C CA . ILE A 1 79 ? 57.391 -2.125 -50.596 1.00 57.31 79 ILE A CA 1
ATOM 641 C C . ILE A 1 79 ? 57.557 -1.954 -52.132 1.00 57.31 79 ILE A C 1
ATOM 643 O O . ILE A 1 79 ? 57.995 -2.875 -52.820 1.00 57.31 79 ILE A O 1
ATOM 647 N N . LEU A 1 80 ? 57.250 -0.773 -52.683 1.00 48.94 80 LEU A N 1
ATOM 648 C CA . LEU A 1 80 ? 57.495 -0.386 -54.085 1.00 48.94 80 LEU A CA 1
ATOM 649 C C . LEU A 1 80 ? 58.545 0.725 -54.164 1.00 48.94 80 LEU A C 1
ATOM 651 O O . LEU A 1 80 ? 59.369 0.665 -55.105 1.00 48.94 80 LEU A O 1
#